Protein AF-A0A2H5ZN02-F1 (afdb_monomer_lite)

Secondary structure (DSSP, 8-state):
---EE-TTT--EES-GGGEEEEEEEES-TT-S--EEEEEEEEHHHHHHHHHHHHHHHS---------

pLDDT: mean 79.94, std 12.9, range [50.69, 93.62]

Radius of gyration: 17.43 Å; chains: 1; bounding box: 58×20×38 Å

Foldseek 3Di:
DDWDAFPPPRDTDPDLVQWDKDWDWDDDVPDPDIDIDIGTHGPVVVVVVVVVVCVVPVDDDPPPPDD

Sequence (67 aa):
MIRYFCDRCDVEVEHHADLTVFSVEIGESGSTSNWRLRRELCTKCLEETKDFLNKFFAKPLPKKRTA

Structure (mmCIF, N/CA/C/O backbone):
data_AF-A0A2H5ZN02-F1
#
_entry.id   AF-A0A2H5ZN02-F1
#
loop_
_atom_site.group_PDB
_atom_site.id
_atom_site.type_symbol
_atom_site.label_atom_id
_atom_site.label_alt_id
_atom_site.label_comp_id
_atom_site.label_asym_id
_atom_site.label_entity_id
_atom_site.label_seq_id
_atom_site.pdbx_PDB_ins_code
_atom_site.Cartn_x
_atom_site.Cartn_y
_atom_site.Cartn_z
_atom_site.occupancy
_atom_site.B_iso_or_equiv
_atom_site.auth_seq_id
_atom_site.auth_comp_id
_atom_site.auth_asym_id
_atom_site.auth_atom_id
_atom_site.pdbx_PDB_model_num
ATOM 1 N N . MET A 1 1 ? -20.648 -4.215 12.830 1.00 60.91 1 MET A N 1
ATOM 2 C CA . MET A 1 1 ? -19.540 -3.247 12.690 1.00 60.91 1 MET A CA 1
ATOM 3 C C . MET A 1 1 ? -18.611 -3.808 11.628 1.00 60.91 1 MET A C 1
ATOM 5 O O . MET A 1 1 ? -18.249 -4.972 11.752 1.00 60.91 1 MET A O 1
ATOM 9 N N . ILE A 1 2 ? -18.350 -3.076 10.545 1.00 76.25 2 ILE A N 1
ATOM 10 C CA . ILE A 1 2 ? -17.434 -3.530 9.485 1.00 76.25 2 ILE A CA 1
ATOM 11 C C . ILE A 1 2 ? -16.018 -3.208 9.964 1.00 76.25 2 ILE A C 1
ATOM 13 O O . ILE A 1 2 ? -15.784 -2.085 10.399 1.00 76.25 2 ILE A O 1
ATOM 17 N N . ARG A 1 3 ? -15.122 -4.197 9.936 1.00 82.62 3 ARG A N 1
ATOM 18 C CA . ARG A 1 3 ? -13.708 -4.033 10.292 1.00 82.62 3 ARG A CA 1
ATOM 19 C C . ARG A 1 3 ? -12.891 -3.904 9.016 1.00 82.62 3 ARG A C 1
ATOM 21 O O . ARG A 1 3 ? -13.112 -4.677 8.083 1.00 82.62 3 ARG A O 1
ATOM 28 N N . TYR A 1 4 ? -11.981 -2.940 8.981 1.00 89.75 4 TYR A N 1
ATOM 29 C CA . TYR A 1 4 ? -11.117 -2.676 7.836 1.00 89.75 4 TYR A CA 1
ATOM 30 C C . TYR A 1 4 ? -9.694 -3.083 8.184 1.00 89.75 4 TYR A C 1
ATOM 32 O O . TYR A 1 4 ? -9.229 -2.799 9.284 1.00 89.75 4 TYR A O 1
ATOM 40 N N . PHE A 1 5 ? -9.007 -3.740 7.255 1.00 91.94 5 PHE A N 1
ATOM 41 C CA . PHE A 1 5 ? -7.663 -4.254 7.483 1.00 91.94 5 PHE A CA 1
ATOM 42 C C . PHE A 1 5 ? -6.720 -3.790 6.384 1.00 91.94 5 PHE A C 1
ATOM 44 O O . PHE A 1 5 ? -7.100 -3.666 5.223 1.00 91.94 5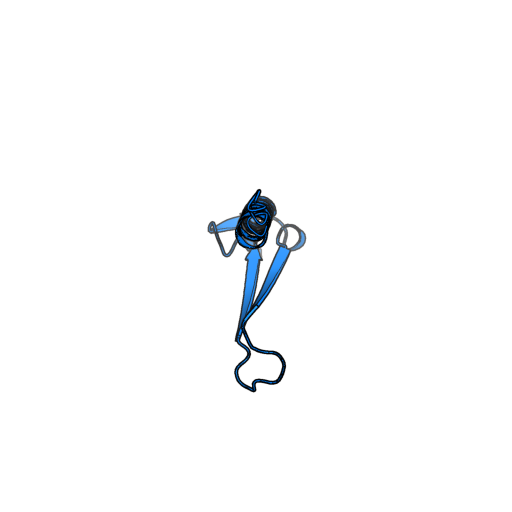 PHE A O 1
ATOM 51 N N . CYS A 1 6 ? -5.473 -3.534 6.763 1.00 92.44 6 CYS A N 1
ATOM 52 C CA . CYS A 1 6 ? -4.401 -3.309 5.806 1.00 92.44 6 CYS A CA 1
ATOM 53 C C . CYS A 1 6 ? -3.969 -4.640 5.172 1.00 92.44 6 CYS A C 1
ATOM 55 O O . CYS A 1 6 ? -3.469 -5.509 5.884 1.00 92.44 6 CYS A O 1
ATOM 57 N N . ASP A 1 7 ? -4.010 -4.750 3.841 1.00 91.56 7 ASP A N 1
ATOM 58 C CA . ASP A 1 7 ? -3.604 -5.949 3.079 1.00 91.56 7 ASP A CA 1
ATOM 59 C C . ASP A 1 7 ? -2.118 -6.332 3.242 1.00 91.56 7 ASP A C 1
ATOM 61 O O . ASP A 1 7 ? -1.671 -7.368 2.745 1.00 91.56 7 ASP A O 1
ATOM 65 N N . ARG A 1 8 ? -1.299 -5.463 3.850 1.00 90.38 8 ARG A N 1
ATOM 66 C CA . ARG A 1 8 ? 0.149 -5.678 4.003 1.00 90.38 8 ARG A CA 1
ATOM 67 C C . ARG A 1 8 ? 0.574 -6.070 5.413 1.00 90.38 8 ARG A C 1
ATOM 69 O O . ARG A 1 8 ? 1.545 -6.808 5.541 1.00 90.38 8 ARG A O 1
ATOM 76 N N . CYS A 1 9 ? -0.060 -5.521 6.445 1.00 93.44 9 CYS A N 1
ATOM 77 C CA . CYS A 1 9 ? 0.353 -5.734 7.836 1.00 93.44 9 CYS A CA 1
ATOM 78 C C . CYS A 1 9 ? -0.769 -6.241 8.745 1.00 93.44 9 CYS A C 1
ATOM 80 O O . CYS A 1 9 ? -0.545 -6.331 9.949 1.00 93.44 9 CYS A O 1
ATOM 82 N N . ASP A 1 10 ? -1.954 -6.516 8.188 1.00 92.62 10 ASP A N 1
ATOM 83 C CA . ASP A 1 10 ? -3.133 -7.038 8.892 1.00 92.62 10 ASP A CA 1
ATOM 84 C C . ASP A 1 10 ? -3.587 -6.185 10.093 1.00 92.62 10 ASP A C 1
ATOM 86 O O . ASP A 1 10 ? -4.336 -6.634 10.957 1.00 92.62 10 ASP A O 1
ATOM 90 N N . VAL A 1 11 ? -3.155 -4.921 10.151 1.00 92.44 11 VAL A N 1
ATOM 91 C CA . VAL A 1 11 ? -3.613 -3.958 11.158 1.00 92.44 11 VAL A CA 1
ATOM 92 C C . VAL A 1 11 ? -5.063 -3.588 10.883 1.00 92.44 11 VAL A C 1
ATOM 94 O O . VAL A 1 11 ? -5.397 -3.179 9.768 1.00 92.44 11 VAL A O 1
ATOM 97 N N . GLU A 1 12 ? -5.889 -3.694 11.922 1.00 92.12 12 GLU A N 1
ATOM 98 C CA . GLU A 1 12 ? -7.256 -3.180 11.937 1.00 92.12 12 GLU A CA 1
ATOM 99 C C . GLU A 1 12 ? -7.235 -1.648 12.000 1.00 92.12 12 GLU A C 1
ATOM 101 O O . GLU A 1 12 ? -6.506 -1.059 12.802 1.00 92.12 12 GLU A O 1
ATOM 106 N N . VAL A 1 13 ? -8.036 -1.006 11.155 1.00 88.50 13 VAL A N 1
ATOM 107 C CA . VAL A 1 13 ? -8.257 0.443 11.167 1.00 88.50 13 VAL A CA 1
ATOM 108 C C . VAL A 1 13 ? -9.732 0.751 11.399 1.00 88.50 13 VAL A C 1
ATOM 110 O O . VAL A 1 13 ? -10.618 -0.010 11.001 1.00 88.50 13 VAL A O 1
ATOM 113 N N . GLU A 1 14 ? -9.994 1.872 12.066 1.00 86.50 14 GLU A N 1
ATOM 114 C CA . GLU A 1 14 ? -11.342 2.244 12.501 1.00 86.50 14 GLU A CA 1
ATOM 115 C C . GLU A 1 14 ? -12.231 2.683 11.330 1.00 86.50 14 GLU A C 1
ATOM 117 O O . GLU A 1 14 ? -13.429 2.376 11.312 1.00 86.50 14 GLU A O 1
ATOM 122 N N . HIS A 1 15 ? -11.661 3.351 10.320 1.00 87.50 15 HIS A N 1
ATOM 123 C CA . HIS A 1 15 ? -12.404 3.844 9.165 1.00 87.50 15 HIS A CA 1
ATOM 124 C C . HIS A 1 15 ? -11.790 3.393 7.836 1.00 87.50 15 HIS A C 1
ATOM 126 O O . HIS A 1 15 ? -10.577 3.355 7.658 1.00 87.50 15 HIS A O 1
ATOM 132 N N . HIS A 1 16 ? -12.644 3.125 6.839 1.00 86.69 16 HIS A N 1
ATOM 133 C CA . HIS A 1 16 ? -12.192 2.825 5.470 1.00 86.69 16 HIS A CA 1
ATOM 134 C C . HIS A 1 16 ? -11.369 3.968 4.865 1.00 86.69 16 HIS A C 1
ATOM 136 O O . HIS A 1 16 ? -10.450 3.719 4.096 1.00 86.69 16 HIS A O 1
ATOM 142 N N . ALA A 1 17 ? -11.659 5.213 5.258 1.00 87.25 17 ALA A N 1
ATOM 143 C CA . ALA A 1 17 ? -10.926 6.401 4.819 1.00 87.25 17 ALA A CA 1
ATOM 144 C C . ALA A 1 17 ? -9.440 6.397 5.231 1.00 87.25 17 ALA A C 1
ATOM 146 O O . ALA A 1 17 ? -8.643 7.101 4.614 1.00 87.25 17 ALA A O 1
ATOM 147 N N . ASP A 1 18 ? -9.066 5.590 6.229 1.00 86.31 18 ASP A N 1
ATOM 148 C CA . ASP A 1 18 ? -7.678 5.422 6.670 1.00 86.31 18 ASP A CA 1
ATOM 149 C C . ASP A 1 18 ? -6.899 4.420 5.795 1.00 86.31 18 ASP A C 1
ATOM 151 O O . ASP A 1 18 ? -5.675 4.290 5.916 1.00 86.31 18 ASP A O 1
ATOM 155 N N . LEU A 1 19 ? -7.591 3.708 4.896 1.00 90.94 19 LEU A N 1
ATOM 156 C CA . LEU A 1 19 ? -6.986 2.863 3.874 1.00 90.94 19 LEU A CA 1
ATOM 157 C C . LEU A 1 19 ? -6.843 3.636 2.567 1.00 90.94 19 LEU A C 1
ATOM 159 O O . LEU A 1 19 ? -7.771 4.251 2.048 1.00 90.94 19 LEU A O 1
ATOM 163 N N . THR A 1 20 ? -5.657 3.549 1.981 1.00 92.88 20 THR A N 1
ATOM 164 C CA . THR A 1 20 ? -5.385 4.058 0.642 1.00 92.88 20 THR A CA 1
ATOM 165 C C . THR A 1 20 ? -5.285 2.901 -0.338 1.00 92.88 20 THR A C 1
ATOM 167 O O . THR A 1 20 ? -4.541 1.942 -0.124 1.00 92.88 20 THR A O 1
ATOM 170 N N . VAL A 1 21 ? -5.999 3.012 -1.458 1.00 90.56 21 VAL A N 1
ATOM 171 C CA . VAL A 1 21 ? -5.907 2.047 -2.553 1.00 90.56 21 VAL A CA 1
ATOM 172 C C . VAL A 1 21 ? -4.602 2.269 -3.314 1.00 90.56 21 VAL A C 1
ATOM 174 O O . VAL A 1 21 ? -4.409 3.286 -3.976 1.00 90.56 21 VAL A O 1
ATOM 177 N N . PHE A 1 22 ? -3.722 1.281 -3.258 1.00 88.06 22 PHE A N 1
ATOM 178 C CA . PHE A 1 22 ? -2.506 1.201 -4.048 1.00 88.06 22 PHE A CA 1
ATOM 179 C C . PHE A 1 22 ? -2.729 0.244 -5.224 1.00 88.06 22 PHE A C 1
ATOM 181 O O . PHE A 1 22 ? -3.077 -0.922 -5.023 1.00 88.06 22 PHE A O 1
ATOM 188 N N . SER A 1 23 ? -2.546 0.718 -6.461 1.00 86.56 23 SER A N 1
ATOM 189 C CA . SER A 1 23 ? -2.666 -0.130 -7.652 1.00 86.56 23 SER A CA 1
ATOM 190 C C . SER A 1 23 ? -1.445 -0.052 -8.555 1.00 86.56 23 SER A C 1
ATOM 192 O O . SER A 1 23 ? -1.024 1.045 -8.912 1.00 86.56 23 SER A O 1
ATOM 194 N N . VAL A 1 24 ? -0.933 -1.212 -8.964 1.00 83.25 24 VAL A N 1
ATOM 195 C CA . VAL A 1 24 ? 0.162 -1.348 -9.929 1.00 83.25 24 VAL A CA 1
ATOM 196 C C . VAL A 1 24 ? -0.361 -2.091 -11.143 1.00 83.25 24 VAL A C 1
ATOM 198 O O . VAL A 1 24 ? -0.913 -3.184 -11.021 1.00 83.25 24 VAL A O 1
ATOM 201 N N . GLU A 1 25 ? -0.181 -1.493 -12.311 1.00 81.81 25 GLU A N 1
ATOM 202 C CA . GLU A 1 25 ? -0.435 -2.141 -13.590 1.00 81.81 25 GLU A CA 1
ATOM 203 C C . GLU A 1 25 ? 0.889 -2.699 -14.108 1.00 81.81 25 GLU A C 1
ATOM 205 O O . GLU A 1 25 ? 1.857 -1.967 -14.307 1.00 81.81 25 GLU A O 1
ATOM 210 N N . ILE A 1 26 ? 0.949 -4.021 -14.245 1.00 76.25 26 ILE A N 1
ATOM 211 C CA . ILE A 1 26 ? 2.105 -4.761 -14.734 1.00 76.25 26 ILE A CA 1
ATOM 212 C C . ILE A 1 26 ? 1.735 -5.282 -16.117 1.00 76.25 26 ILE A C 1
ATOM 214 O O . ILE A 1 26 ? 0.941 -6.214 -16.258 1.00 76.25 26 ILE A O 1
ATOM 218 N N . GLY A 1 27 ? 2.298 -4.655 -17.139 1.00 72.31 27 GLY A N 1
ATOM 219 C CA . GLY A 1 27 ? 2.065 -5.023 -18.525 1.00 72.31 27 GLY A CA 1
ATOM 220 C C . GLY A 1 27 ? 2.672 -4.008 -19.481 1.00 72.31 27 GLY A C 1
ATOM 221 O O . GLY A 1 27 ? 2.945 -2.866 -19.113 1.00 72.31 27 GLY A O 1
ATOM 222 N N . GLU A 1 28 ? 2.930 -4.454 -20.704 1.00 69.56 28 GLU A N 1
ATOM 223 C CA . GLU A 1 28 ? 3.404 -3.592 -21.781 1.00 69.56 28 GLU A CA 1
ATOM 224 C C . GLU A 1 28 ? 2.194 -2.921 -22.443 1.00 69.56 28 GLU A C 1
ATOM 226 O O . GLU A 1 28 ? 1.213 -3.595 -22.774 1.00 69.56 28 GLU A O 1
ATOM 231 N N . SER A 1 29 ? 2.235 -1.597 -22.617 1.00 63.91 29 SER A N 1
ATOM 232 C CA . SER A 1 29 ? 1.141 -0.822 -23.213 1.00 63.91 29 SER A CA 1
ATOM 233 C C . SER A 1 29 ? 0.726 -1.409 -24.569 1.00 63.91 29 SER A C 1
ATOM 235 O O . SER A 1 29 ? 1.480 -1.329 -25.533 1.00 63.91 29 SER A O 1
ATOM 237 N N . GLY A 1 30 ? -0.478 -1.987 -24.647 1.00 63.50 30 GLY A N 1
ATOM 238 C CA . GLY A 1 30 ? -1.012 -2.630 -25.860 1.00 63.50 30 GLY A CA 1
ATOM 239 C C . GLY A 1 30 ? -1.045 -4.164 -25.831 1.00 63.50 30 GLY A C 1
ATOM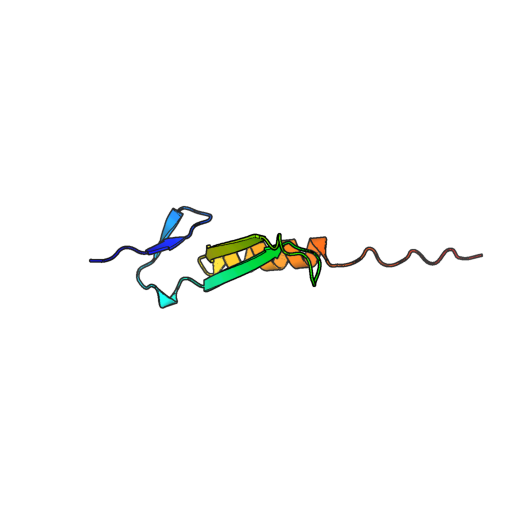 240 O O . GLY A 1 30 ? -1.607 -4.769 -26.740 1.00 63.50 30 GLY A O 1
ATOM 241 N N . SER A 1 31 ? -0.515 -4.801 -24.783 1.00 64.94 31 SER A N 1
ATOM 242 C CA . SER A 1 31 ? -0.683 -6.238 -24.544 1.00 64.94 31 SER A CA 1
ATOM 243 C C . SER A 1 31 ? -2.069 -6.547 -23.965 1.00 64.94 31 SER A C 1
ATOM 245 O O . SER A 1 31 ? -2.556 -5.847 -23.078 1.00 64.94 31 SER A O 1
ATOM 247 N N . THR A 1 32 ? -2.707 -7.629 -24.420 1.00 65.75 32 THR A N 1
ATOM 248 C CA . THR A 1 32 ? -3.970 -8.151 -23.856 1.00 65.75 32 THR A CA 1
ATOM 249 C C . THR A 1 32 ? -3.800 -8.778 -22.466 1.00 65.75 32 THR A C 1
ATOM 251 O O . THR A 1 32 ? -4.789 -9.153 -21.842 1.00 65.75 32 THR A O 1
ATOM 254 N N . SER A 1 33 ? -2.565 -8.879 -21.966 1.00 66.06 33 SER A N 1
ATOM 255 C CA . SER A 1 33 ? -2.207 -9.551 -20.711 1.00 66.06 33 SER A CA 1
ATOM 256 C C . SER A 1 33 ? -1.705 -8.560 -19.655 1.00 66.06 33 SER A C 1
ATOM 258 O O . SER A 1 33 ? -0.635 -8.752 -19.079 1.00 66.06 33 SER A O 1
ATOM 260 N N . ASN A 1 34 ? -2.452 -7.479 -19.415 1.00 72.94 34 ASN A N 1
ATOM 261 C CA . ASN A 1 34 ? -2.136 -6.530 -18.345 1.00 72.94 34 ASN A CA 1
ATOM 262 C C . ASN A 1 34 ? -2.652 -7.061 -17.004 1.00 72.94 34 ASN A C 1
ATOM 264 O O . ASN A 1 34 ? -3.846 -7.317 -16.840 1.00 72.94 34 ASN A O 1
ATOM 268 N N . TRP A 1 35 ? -1.754 -7.202 -16.032 1.00 76.00 35 TRP A N 1
ATOM 269 C CA . TRP A 1 35 ? -2.089 -7.620 -14.676 1.00 76.00 35 TRP A CA 1
ATOM 270 C C . TRP A 1 35 ? -2.200 -6.389 -13.792 1.00 76.00 35 TRP A C 1
ATOM 272 O O . TRP A 1 35 ? -1.229 -5.660 -13.601 1.00 76.00 35 TRP A O 1
ATOM 282 N N . ARG A 1 36 ? -3.384 -6.153 -13.227 1.00 80.31 36 ARG A N 1
ATOM 283 C CA . ARG A 1 36 ? -3.592 -5.071 -12.264 1.00 80.31 36 ARG A CA 1
ATOM 284 C C . ARG A 1 36 ? -3.598 -5.636 -10.853 1.00 80.31 36 ARG A C 1
ATOM 286 O O . ARG A 1 36 ? -4.519 -6.347 -10.463 1.00 80.31 36 ARG A O 1
ATOM 293 N N . LEU A 1 37 ? -2.575 -5.296 -10.080 1.00 83.69 37 LEU A N 1
ATOM 294 C CA . LEU A 1 37 ? -2.516 -5.588 -8.655 1.00 83.69 37 LEU A CA 1
ATOM 295 C C . LEU A 1 37 ? -3.137 -4.413 -7.900 1.00 83.69 37 LEU A C 1
ATOM 297 O O .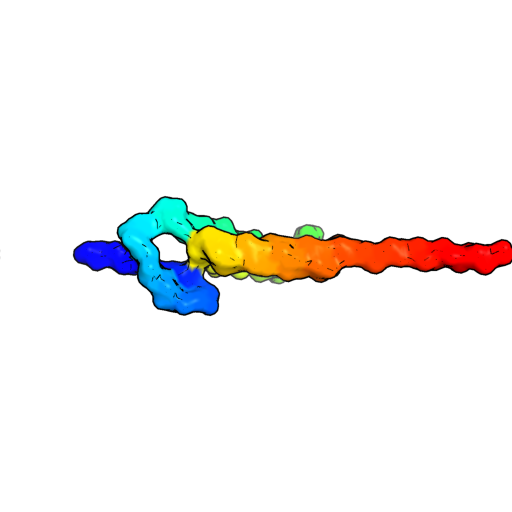 LEU A 1 37 ? -2.622 -3.303 -7.985 1.00 83.69 37 LEU A O 1
ATOM 301 N N . ARG A 1 38 ? -4.225 -4.645 -7.164 1.00 88.69 38 ARG A N 1
ATOM 302 C CA . ARG A 1 38 ? -4.862 -3.656 -6.281 1.00 88.69 38 ARG A CA 1
ATOM 303 C C . ARG A 1 38 ? -4.731 -4.128 -4.833 1.00 88.69 38 ARG A C 1
ATOM 305 O O . ARG A 1 38 ? -5.018 -5.288 -4.565 1.00 88.69 38 ARG A O 1
ATOM 312 N N . ARG A 1 39 ? -4.287 -3.247 -3.936 1.00 89.50 39 ARG A N 1
ATOM 313 C CA . ARG A 1 39 ? -4.159 -3.490 -2.490 1.00 89.50 39 ARG A CA 1
ATOM 314 C C . ARG A 1 39 ? -4.651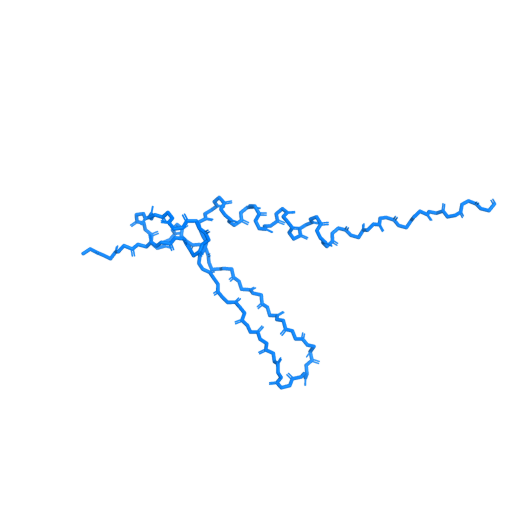 -2.281 -1.704 1.00 89.50 39 ARG A C 1
ATOM 316 O O . ARG A 1 39 ? -4.455 -1.153 -2.149 1.00 89.50 39 ARG A O 1
ATOM 323 N N . GLU A 1 40 ? -5.249 -2.502 -0.547 1.00 92.94 40 GLU A N 1
ATOM 324 C CA . GLU A 1 40 ? -5.643 -1.466 0.407 1.00 92.94 40 GLU A CA 1
ATOM 325 C C . GLU A 1 40 ? -4.607 -1.400 1.535 1.00 92.94 40 GLU A C 1
ATOM 327 O O . GLU A 1 40 ? -4.384 -2.359 2.271 1.00 92.94 40 GLU A O 1
ATOM 332 N N . LEU A 1 41 ? -3.907 -0.270 1.636 1.00 93.62 41 LEU A N 1
ATOM 333 C CA . LEU A 1 41 ? -2.795 -0.088 2.566 1.00 93.62 41 LEU A CA 1
ATOM 334 C C . LEU A 1 41 ? -3.120 0.999 3.583 1.00 93.62 41 LEU A C 1
ATOM 336 O O . LEU A 1 41 ? -3.625 2.058 3.218 1.00 93.62 41 LEU A O 1
ATOM 340 N N . CYS A 1 42 ? -2.744 0.787 4.842 1.00 93.50 42 CYS A N 1
ATOM 341 C CA . CYS A 1 42 ? -2.710 1.872 5.817 1.00 93.50 42 CYS A CA 1
ATOM 342 C C . CYS A 1 42 ? -1.617 2.893 5.457 1.00 93.50 42 CYS A C 1
ATOM 344 O O . CYS A 1 42 ? -0.645 2.571 4.762 1.00 93.50 42 CYS A O 1
ATOM 346 N N . THR A 1 43 ? -1.727 4.110 5.991 1.00 90.00 43 THR A N 1
ATOM 347 C CA . THR A 1 43 ? -0.791 5.222 5.736 1.00 90.00 43 THR A CA 1
ATOM 348 C C . THR A 1 43 ? 0.675 4.828 5.919 1.00 90.00 43 THR A C 1
ATOM 350 O O . THR A 1 43 ? 1.517 5.150 5.084 1.00 90.00 43 THR A O 1
ATOM 353 N N . LYS A 1 44 ? 0.991 4.061 6.970 1.00 91.25 44 LYS A N 1
ATOM 354 C CA . LYS A 1 44 ? 2.362 3.607 7.242 1.00 91.25 44 LYS A CA 1
ATOM 355 C C . LYS A 1 44 ? 2.895 2.688 6.139 1.00 91.25 44 LYS A C 1
ATOM 357 O O . LYS A 1 44 ? 3.993 2.894 5.630 1.00 91.25 44 LYS A O 1
ATOM 362 N N . CYS A 1 45 ? 2.112 1.683 5.752 1.00 92.69 45 CYS A N 1
ATOM 363 C CA . CYS A 1 45 ? 2.496 0.743 4.703 1.00 92.69 45 CYS A CA 1
ATOM 364 C C . CYS A 1 45 ? 2.581 1.410 3.329 1.00 92.69 45 CYS A C 1
ATOM 366 O O . CYS A 1 45 ? 3.423 1.019 2.522 1.00 92.69 45 CYS A O 1
ATOM 368 N N . LEU A 1 46 ? 1.736 2.410 3.072 1.00 90.44 46 LEU A N 1
ATOM 369 C CA . LEU A 1 46 ? 1.782 3.205 1.853 1.00 90.44 46 LEU A CA 1
ATOM 370 C C . LEU A 1 46 ? 3.095 3.992 1.742 1.00 90.44 46 LEU A C 1
ATOM 372 O O . LEU A 1 46 ? 3.739 3.936 0.697 1.00 90.44 46 LEU A O 1
ATOM 376 N N . GLU A 1 47 ? 3.500 4.697 2.800 1.00 90.69 47 GLU A N 1
ATOM 377 C CA . GLU A 1 47 ? 4.745 5.481 2.823 1.00 90.69 47 GLU A CA 1
ATOM 378 C C . GLU A 1 47 ? 5.971 4.590 2.586 1.00 90.69 47 GLU A C 1
ATOM 380 O O . GLU A 1 47 ? 6.768 4.860 1.691 1.00 90.69 47 GLU A O 1
ATOM 385 N N . GLU A 1 48 ? 6.056 3.445 3.269 1.00 91.19 48 GLU A N 1
ATOM 386 C CA . GLU A 1 48 ? 7.126 2.468 3.030 1.00 91.19 48 GLU A CA 1
ATOM 387 C C . GLU A 1 48 ? 7.154 1.962 1.580 1.00 91.19 48 GLU A C 1
ATOM 389 O O . GLU A 1 48 ? 8.224 1.764 1.001 1.00 91.19 48 GLU A O 1
ATOM 394 N N . THR A 1 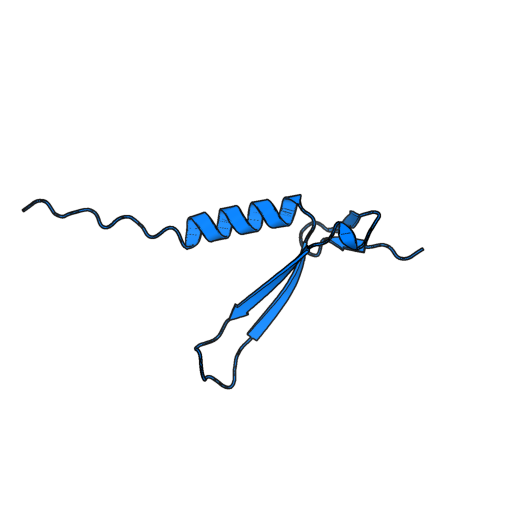49 ? 5.981 1.724 0.981 1.00 87.88 49 THR A N 1
ATOM 395 C CA . THR A 1 49 ? 5.888 1.297 -0.419 1.00 87.88 49 THR A CA 1
ATOM 396 C C . THR A 1 49 ? 6.346 2.407 -1.363 1.00 87.88 49 THR A C 1
ATOM 398 O O . THR A 1 49 ? 7.081 2.117 -2.304 1.00 87.88 49 THR A O 1
ATOM 401 N N . LYS A 1 50 ? 5.991 3.673 -1.111 1.00 86.69 50 LYS A N 1
ATOM 402 C CA . LYS A 1 50 ? 6.497 4.813 -1.894 1.00 86.69 50 LYS A CA 1
ATOM 403 C C . LYS A 1 50 ? 8.013 4.936 -1.790 1.00 86.69 50 LYS A C 1
ATOM 405 O O . LYS A 1 50 ? 8.668 5.091 -2.815 1.00 86.69 50 LYS A O 1
ATOM 410 N N . ASP A 1 51 ? 8.579 4.827 -0.590 1.00 86.75 51 ASP A N 1
ATOM 411 C CA . ASP A 1 51 ? 10.030 4.856 -0.377 1.00 86.75 51 ASP A CA 1
ATOM 412 C C . ASP A 1 51 ? 10.742 3.726 -1.121 1.00 86.75 51 ASP A C 1
ATOM 414 O O . ASP A 1 51 ? 11.780 3.934 -1.752 1.00 86.75 51 ASP A O 1
ATOM 418 N N . PHE A 1 52 ? 10.172 2.521 -1.080 1.00 85.50 52 PHE A N 1
ATOM 419 C CA . PHE A 1 52 ? 10.691 1.379 -1.821 1.00 85.50 52 PHE A CA 1
ATOM 420 C C . PHE A 1 52 ? 10.670 1.636 -3.330 1.00 85.50 52 PHE A C 1
ATOM 422 O O . PHE A 1 52 ? 11.693 1.473 -3.991 1.00 85.50 52 PHE A O 1
ATOM 429 N N . LEU A 1 53 ? 9.543 2.098 -3.877 1.00 83.94 53 LEU A N 1
ATOM 430 C CA . LEU A 1 53 ? 9.433 2.433 -5.298 1.00 83.94 53 LEU A CA 1
ATOM 431 C C . LEU A 1 53 ? 10.409 3.545 -5.680 1.00 83.94 53 LEU A C 1
ATOM 433 O O . LEU A 1 53 ? 11.118 3.412 -6.671 1.00 83.94 53 LEU A O 1
ATOM 437 N N . ASN A 1 54 ? 10.519 4.598 -4.873 1.00 83.19 54 ASN A N 1
ATOM 438 C CA . ASN A 1 54 ? 11.478 5.671 -5.106 1.00 83.19 54 ASN A CA 1
ATOM 439 C C . ASN A 1 54 ? 12.913 5.143 -5.149 1.00 83.19 54 ASN A C 1
ATOM 441 O O . ASN A 1 54 ? 13.661 5.533 -6.032 1.00 83.19 54 ASN A O 1
ATOM 445 N N . LYS A 1 55 ? 13.300 4.212 -4.270 1.00 82.75 55 LYS A N 1
ATOM 446 C CA . LYS A 1 55 ? 14.634 3.585 -4.308 1.00 82.75 55 LYS A CA 1
ATOM 447 C C . LYS A 1 55 ? 14.846 2.694 -5.532 1.00 82.75 55 LYS A C 1
ATOM 449 O O . LYS A 1 55 ? 15.943 2.685 -6.079 1.00 82.75 55 LYS A O 1
ATOM 454 N N . PHE A 1 56 ? 13.823 1.958 -5.963 1.00 75.56 56 PHE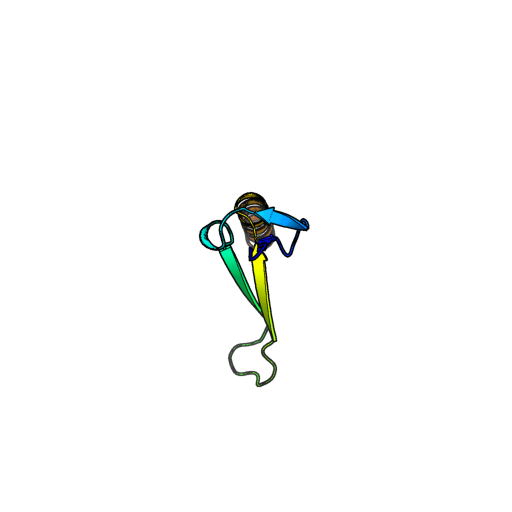 A N 1
ATOM 455 C CA . PHE A 1 56 ? 13.903 1.083 -7.138 1.00 75.56 56 PHE A CA 1
ATOM 456 C C . PHE A 1 56 ? 13.906 1.855 -8.463 1.00 75.56 56 PHE A C 1
ATOM 458 O O . PHE A 1 56 ? 14.599 1.465 -9.400 1.00 75.56 56 PHE A O 1
ATOM 465 N N . PHE A 1 57 ? 13.153 2.953 -8.545 1.00 71.19 57 PHE A N 1
ATOM 466 C CA . PHE A 1 57 ? 13.028 3.780 -9.747 1.00 71.19 57 PHE A CA 1
ATOM 467 C C . PHE A 1 57 ? 13.976 4.986 -9.770 1.00 71.19 57 PHE A C 1
ATOM 469 O O . PHE A 1 57 ? 14.162 5.587 -10.833 1.00 71.19 57 PHE A O 1
ATOM 476 N N . ALA A 1 58 ? 14.626 5.326 -8.652 1.00 65.94 58 ALA A N 1
ATOM 477 C CA . ALA A 1 58 ? 15.772 6.225 -8.645 1.00 65.94 58 ALA A CA 1
ATOM 478 C C . ALA A 1 58 ? 16.908 5.557 -9.429 1.00 65.94 58 ALA A C 1
ATOM 480 O O . ALA A 1 58 ? 17.673 4.749 -8.906 1.00 65.94 58 ALA A O 1
ATOM 481 N N . LYS A 1 59 ? 16.983 5.878 -10.725 1.00 60.16 59 LYS A N 1
ATOM 482 C CA . LYS A 1 59 ? 18.047 5.436 -11.630 1.00 60.16 59 LYS A CA 1
ATOM 483 C C . LYS A 1 59 ? 19.414 5.587 -10.946 1.00 60.16 59 LYS A C 1
ATOM 485 O O . LYS A 1 59 ? 19.676 6.657 -10.388 1.00 60.16 59 LYS A O 1
ATOM 490 N N . PRO A 1 60 ? 20.327 4.603 -11.050 1.00 55.59 60 PRO A N 1
ATOM 491 C CA . PRO A 1 60 ? 21.721 4.867 -10.737 1.00 55.59 60 PRO A CA 1
ATOM 492 C C . PRO A 1 60 ? 22.181 5.999 -11.660 1.00 55.59 60 PRO A C 1
ATOM 494 O O . PRO A 1 60 ? 22.099 5.887 -12.885 1.00 55.59 60 PRO A O 1
ATOM 497 N N . LEU A 1 61 ? 22.602 7.120 -11.068 1.00 57.59 61 LEU A N 1
ATOM 498 C CA . LEU A 1 61 ? 23.227 8.221 -11.795 1.00 57.59 61 LEU A CA 1
ATOM 499 C C . LEU A 1 61 ? 24.307 7.630 -12.715 1.00 57.59 61 LEU A C 1
ATOM 501 O O . LEU A 1 61 ? 25.147 6.866 -12.226 1.00 57.59 61 LEU A O 1
ATOM 505 N N . PRO A 1 62 ? 24.313 7.935 -14.027 1.00 58.91 62 PRO A N 1
ATOM 506 C CA . PRO A 1 62 ? 25.368 7.450 -14.897 1.00 58.91 62 PRO A CA 1
ATOM 507 C C . PRO A 1 62 ? 26.690 8.002 -14.363 1.00 58.91 62 PRO A C 1
ATOM 509 O O . PRO A 1 62 ? 26.922 9.212 -14.387 1.00 58.91 62 PRO A O 1
ATOM 512 N N . LYS A 1 63 ? 27.553 7.116 -13.847 1.00 53.50 63 LYS A N 1
ATOM 513 C CA . LYS A 1 63 ? 28.956 7.436 -13.570 1.00 53.50 63 LYS A CA 1
ATOM 514 C C . LYS A 1 63 ? 29.525 7.971 -14.882 1.00 53.50 63 LYS A C 1
ATOM 516 O O . LYS A 1 63 ? 29.748 7.199 -15.813 1.00 53.50 63 LYS A O 1
ATOM 521 N N . LYS A 1 64 ? 29.711 9.292 -14.974 1.00 54.28 64 LYS A N 1
ATOM 522 C CA . LYS A 1 64 ? 30.483 9.911 -16.052 1.00 54.28 64 LYS A CA 1
ATOM 523 C C . LYS A 1 64 ? 31.835 9.198 -16.067 1.00 54.28 64 LYS A C 1
ATOM 525 O O . LYS A 1 64 ? 32.589 9.297 -15.103 1.00 54.28 64 LYS A O 1
ATOM 530 N N . ARG A 1 65 ? 32.110 8.424 -17.120 1.00 52.69 65 ARG A N 1
ATOM 531 C CA . ARG A 1 65 ? 33.474 8.003 -17.438 1.00 52.69 65 ARG A CA 1
ATOM 532 C C . ARG A 1 65 ? 34.217 9.281 -17.804 1.00 52.69 65 ARG A C 1
ATOM 534 O O . ARG A 1 65 ? 33.966 9.846 -18.863 1.00 52.69 65 ARG A O 1
ATOM 541 N N . THR A 1 66 ? 35.040 9.777 -16.890 1.00 50.69 66 THR A N 1
ATOM 542 C CA . THR A 1 66 ? 36.061 10.772 -17.209 1.00 50.69 66 THR A CA 1
ATOM 543 C C . THR A 1 66 ? 37.048 10.081 -18.148 1.00 50.69 66 THR A C 1
ATOM 545 O O . THR A 1 66 ? 37.620 9.057 -17.768 1.00 50.69 66 THR A O 1
ATOM 548 N N . ALA A 1 67 ? 37.122 10.563 -19.388 1.00 60.00 67 ALA A N 1
ATOM 549 C CA . ALA A 1 67 ? 38.184 10.232 -20.331 1.00 60.00 67 ALA A CA 1
ATOM 550 C C . ALA A 1 67 ? 39.408 11.105 -20.043 1.00 60.00 67 ALA A C 1
ATOM 552 O O . ALA A 1 67 ? 39.194 12.245 -19.564 1.00 60.00 67 ALA A O 1
#